Protein AF-A0A656Y2D6-F1 (afdb_monomer)

Solvent-accessible surface area (backbone atoms only — not comparable to full-atom values): 9303 Å² total; per-residue (Å²): 132,81,81,72,60,67,66,57,62,50,62,70,43,44,64,56,56,50,50,53,52,51,52,51,51,50,51,52,50,54,50,52,52,53,52,50,55,52,53,51,52,46,50,55,50,48,54,51,48,53,54,20,49,59,29,42,70,40,90,47,61,69,49,14,19,52,9,27,46,46,44,37,56,49,63,71,33,93,77,46,50,79,70,46,30,57,56,58,31,56,77,23,44,69,56,50,51,58,40,37,77,69,53,45,40,83,64,38,46,82,40,53,68,86,56,81,83,62,81,80,72,95,79,64,102,48,54,76,29,76,37,52,68,35,47,28,24,25,25,38,26,35,47,54,20,24,54,74,68,76,42,88,63,57,68,37,43,58,51,42,37,64,55,75,74,84,80,128

Foldseek 3Di:
DDPDPVVVVVVVCVVVVVVVVVVVVVVVVVVVVVVVVLVVVLVVLVVQLVCLLVQLPDPDLVSVLSSLLSLLVSLLDPSQDLVNLVVLLVSLVVLQVVQVVQPQDPQEDEDEPPCPPDPPDPPDPGHYGHDYSNNLSSLSSNVSSCVSNVHDDHPSSVVSVVPDDPDD

Structure (mmCIF, N/CA/C/O backbone):
data_AF-A0A656Y2D6-F1
#
_entry.id   AF-A0A656Y2D6-F1
#
loop_
_atom_site.group_PDB
_atom_site.id
_atom_site.type_symbol
_atom_site.label_atom_id
_atom_site.label_alt_id
_atom_site.label_comp_id
_atom_site.label_asym_id
_atom_site.label_entity_id
_atom_site.label_seq_id
_atom_site.pdbx_PDB_ins_code
_atom_site.Cartn_x
_atom_site.Cartn_y
_atom_site.Cartn_z
_atom_site.occupancy
_atom_site.B_iso_or_equiv
_atom_site.auth_seq_id
_atom_site.auth_comp_id
_atom_site.auth_asym_id
_atom_site.auth_atom_id
_atom_site.pdbx_PDB_model_num
ATOM 1 N N . MET A 1 1 ? 41.967 -20.684 -62.693 1.00 49.59 1 MET A N 1
ATOM 2 C CA . MET A 1 1 ? 41.313 -20.711 -61.373 1.00 49.59 1 MET A CA 1
ATOM 3 C C . MET A 1 1 ? 41.585 -19.341 -60.791 1.00 49.59 1 MET A C 1
ATOM 5 O O . MET A 1 1 ? 42.699 -19.097 -60.363 1.00 49.59 1 MET A O 1
ATOM 9 N N . SER A 1 2 ? 40.693 -18.388 -61.051 1.00 57.94 2 SER A N 1
ATOM 10 C CA . SER A 1 2 ? 40.935 -16.979 -60.740 1.00 57.94 2 SER A CA 1
ATOM 11 C C . SER A 1 2 ? 40.917 -16.810 -59.225 1.00 57.94 2 SER A C 1
ATOM 13 O O . SER A 1 2 ? 39.906 -17.142 -58.611 1.00 57.94 2 SER A O 1
ATOM 15 N N . ASP A 1 3 ? 42.014 -16.328 -58.642 1.00 64.88 3 ASP A N 1
ATOM 16 C CA . ASP A 1 3 ? 42.038 -15.881 -57.251 1.00 64.88 3 ASP A CA 1
ATOM 17 C C . ASP A 1 3 ? 41.106 -14.674 -57.145 1.00 64.88 3 ASP A C 1
ATOM 19 O O . ASP A 1 3 ? 41.437 -13.569 -57.580 1.00 64.88 3 ASP A O 1
ATOM 23 N N . GLU A 1 4 ? 39.889 -14.898 -56.657 1.00 67.88 4 GLU A N 1
ATOM 24 C CA . GLU A 1 4 ? 38.944 -13.816 -56.433 1.00 67.88 4 GLU A CA 1
ATOM 25 C C . GLU A 1 4 ? 39.544 -12.892 -55.358 1.00 67.88 4 GLU A C 1
ATOM 27 O O . GLU A 1 4 ? 39.869 -13.358 -54.260 1.00 67.88 4 GLU A O 1
ATOM 32 N N . PRO A 1 5 ? 39.782 -11.600 -55.656 1.00 79.88 5 PRO A N 1
ATOM 33 C CA . PRO A 1 5 ? 40.461 -10.720 -54.720 1.00 79.88 5 PRO A CA 1
ATOM 34 C C . PRO A 1 5 ? 39.607 -10.607 -53.459 1.00 79.88 5 PRO A C 1
ATOM 36 O O . PRO A 1 5 ? 38.463 -10.164 -53.513 1.00 79.88 5 PRO A O 1
ATOM 39 N N . TRP A 1 6 ? 40.166 -11.005 -52.317 1.00 77.50 6 TRP A N 1
ATOM 40 C CA . TRP A 1 6 ? 39.473 -11.125 -51.027 1.00 77.50 6 TRP A CA 1
ATOM 41 C C . TRP A 1 6 ? 38.665 -9.878 -50.614 1.00 77.50 6 TRP A C 1
ATOM 43 O O . TRP A 1 6 ? 37.666 -9.985 -49.904 1.00 77.50 6 TRP A O 1
ATOM 53 N N . TYR A 1 7 ? 39.047 -8.694 -51.103 1.00 73.25 7 TYR A N 1
ATOM 54 C CA . TYR A 1 7 ? 38.306 -7.444 -50.931 1.00 73.25 7 TYR A CA 1
ATOM 55 C C . TYR A 1 7 ? 36.892 -7.465 -51.542 1.00 73.25 7 TYR A C 1
ATOM 57 O O . TYR A 1 7 ? 36.006 -6.802 -51.011 1.00 73.25 7 TYR A O 1
ATOM 65 N N . VAL A 1 8 ? 36.645 -8.229 -52.612 1.00 71.44 8 VAL A N 1
ATOM 66 C CA . VAL A 1 8 ? 35.317 -8.382 -53.241 1.00 71.44 8 VAL A CA 1
ATOM 67 C C . VAL A 1 8 ? 34.369 -9.154 -52.321 1.00 71.44 8 VAL A C 1
ATOM 69 O O . VAL A 1 8 ? 33.227 -8.739 -52.125 1.00 71.44 8 VAL A O 1
ATOM 72 N N . VAL A 1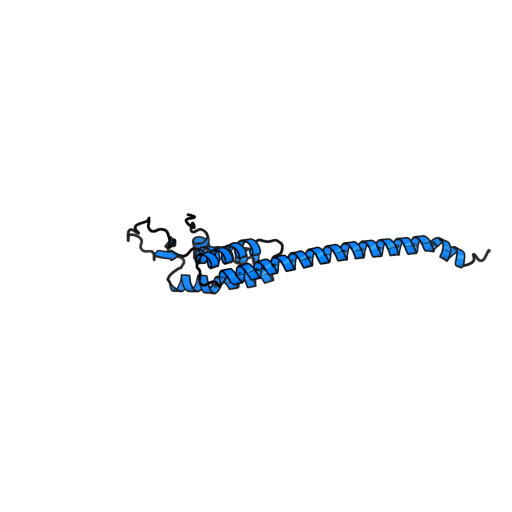 9 ? 34.858 -10.207 -51.659 1.00 66.81 9 VAL A N 1
ATOM 73 C CA . VAL A 1 9 ? 34.091 -10.952 -50.645 1.00 66.81 9 VAL A CA 1
ATOM 74 C C . VAL A 1 9 ? 33.718 -10.037 -49.472 1.00 66.81 9 VAL A C 1
ATOM 76 O O . VAL A 1 9 ? 32.568 -10.015 -49.033 1.00 66.81 9 VAL A O 1
ATOM 79 N N . VAL A 1 10 ? 34.657 -9.204 -49.013 1.00 67.38 10 VAL A N 1
ATOM 80 C CA . VAL A 1 10 ? 34.421 -8.224 -47.939 1.00 67.38 10 VAL A CA 1
ATOM 81 C C . VAL A 1 10 ? 33.432 -7.130 -48.364 1.00 67.38 10 VAL A C 1
ATOM 83 O O . VAL A 1 10 ? 32.532 -6.788 -47.597 1.00 67.38 10 VAL A O 1
ATOM 86 N N . ALA A 1 11 ? 33.546 -6.608 -49.587 1.00 68.62 11 ALA A N 1
ATOM 87 C CA . ALA A 1 11 ? 32.662 -5.563 -50.104 1.00 68.62 11 ALA A CA 1
ATOM 88 C C . ALA A 1 11 ? 31.212 -6.046 -50.268 1.00 68.62 11 ALA A C 1
ATOM 90 O O . ALA A 1 11 ? 30.277 -5.289 -50.012 1.00 68.62 11 ALA A O 1
ATOM 91 N N . THR A 1 12 ? 31.021 -7.316 -50.630 1.00 72.56 12 THR A N 1
ATOM 92 C CA . THR A 1 12 ? 29.685 -7.912 -50.798 1.00 72.56 12 THR A CA 1
ATOM 93 C C . THR A 1 12 ? 29.004 -8.173 -49.449 1.00 72.56 12 THR A C 1
ATOM 95 O O . THR A 1 12 ? 27.788 -8.045 -49.326 1.00 72.56 12 THR A O 1
ATOM 98 N N . LEU A 1 13 ? 29.785 -8.487 -48.409 1.00 73.56 13 LEU A N 1
ATOM 99 C CA . LEU A 1 13 ? 29.276 -8.742 -47.057 1.00 73.56 13 LEU A CA 1
ATOM 100 C C . LEU A 1 13 ? 29.120 -7.471 -46.205 1.00 73.56 13 LEU A C 1
ATOM 102 O O . LEU A 1 13 ? 28.368 -7.487 -45.230 1.00 73.56 13 LEU A O 1
ATOM 106 N N . GLY A 1 14 ? 29.775 -6.364 -46.568 1.00 79.81 14 GLY A N 1
ATOM 107 C CA . GLY A 1 14 ? 29.733 -5.094 -45.832 1.00 79.81 14 GLY A CA 1
ATOM 108 C C . GLY A 1 14 ? 28.317 -4.593 -45.495 1.00 79.81 14 GLY A C 1
ATOM 109 O O . GLY A 1 14 ? 28.038 -4.345 -44.319 1.00 79.81 14 GLY A O 1
ATOM 110 N N . PRO A 1 15 ? 27.386 -4.498 -46.467 1.00 87.38 15 PRO A N 1
ATOM 111 C CA . PRO A 1 15 ? 26.005 -4.085 -46.204 1.00 87.38 15 PRO A CA 1
ATOM 112 C C . PRO A 1 15 ? 25.250 -5.034 -45.266 1.00 87.38 15 PRO A C 1
ATOM 114 O O . PRO A 1 15 ? 24.453 -4.580 -44.448 1.00 87.38 15 PRO A O 1
ATOM 117 N N . LEU A 1 16 ? 25.519 -6.342 -45.344 1.00 80.94 16 LEU A N 1
ATOM 118 C CA . LEU A 1 16 ? 24.889 -7.337 -44.475 1.00 80.94 16 LEU A CA 1
ATOM 119 C C . LEU A 1 16 ? 25.381 -7.199 -43.028 1.00 80.94 16 LEU A C 1
ATOM 121 O O . LEU A 1 16 ? 24.573 -7.204 -42.101 1.00 80.94 16 LEU A O 1
ATOM 125 N N . VAL A 1 17 ? 26.689 -7.009 -42.829 1.00 85.62 17 VAL A N 1
ATOM 126 C CA . VAL A 1 17 ? 27.278 -6.744 -41.505 1.00 85.62 17 VAL A CA 1
ATOM 127 C C . VAL A 1 17 ? 26.712 -5.452 -40.910 1.00 85.62 17 VAL A C 1
ATOM 129 O O . VAL A 1 17 ? 26.317 -5.433 -39.743 1.00 85.62 17 VAL A O 1
ATOM 132 N N . ALA A 1 18 ? 26.600 -4.391 -41.714 1.00 87.75 18 ALA A N 1
ATOM 133 C CA . ALA A 1 18 ? 25.990 -3.134 -41.287 1.00 87.75 18 ALA A CA 1
ATOM 134 C C . ALA A 1 18 ? 24.506 -3.305 -40.915 1.00 87.75 18 ALA A C 1
ATOM 136 O O . ALA A 1 18 ? 24.069 -2.781 -39.890 1.00 87.75 18 ALA A O 1
ATOM 137 N N . ALA A 1 19 ? 23.741 -4.077 -41.694 1.00 87.88 19 ALA A N 1
ATOM 138 C CA . ALA A 1 19 ? 22.336 -4.366 -41.410 1.00 87.88 19 ALA A CA 1
ATOM 139 C C . ALA A 1 19 ? 22.160 -5.138 -40.092 1.00 87.88 19 ALA A C 1
ATOM 141 O O . ALA A 1 19 ? 21.303 -4.783 -39.283 1.00 87.88 19 ALA A O 1
ATOM 142 N N . ILE A 1 20 ? 23.006 -6.140 -39.829 1.00 89.31 20 ILE A N 1
ATOM 143 C CA . ILE A 1 20 ? 23.008 -6.879 -38.556 1.00 89.31 20 ILE A CA 1
ATOM 144 C C . ILE A 1 20 ? 23.334 -5.937 -37.390 1.00 89.31 20 ILE A C 1
ATOM 146 O O . ILE A 1 20 ? 22.639 -5.957 -36.372 1.00 89.31 20 ILE A O 1
ATOM 150 N N . GLY A 1 21 ? 24.336 -5.066 -37.550 1.00 92.44 21 GLY A N 1
ATOM 151 C CA . GLY A 1 21 ? 24.678 -4.049 -36.554 1.00 92.44 21 GLY A CA 1
ATOM 152 C C . GLY A 1 21 ? 23.516 -3.093 -36.258 1.00 92.44 21 GLY A C 1
ATOM 153 O O . GLY A 1 21 ? 23.212 -2.833 -35.094 1.00 92.44 21 GLY A O 1
ATOM 154 N N . ALA A 1 22 ? 22.814 -2.625 -37.293 1.00 90.50 22 ALA A N 1
ATOM 155 C CA . ALA A 1 22 ? 21.660 -1.739 -37.153 1.00 90.50 22 ALA A CA 1
ATOM 156 C C . ALA A 1 22 ? 20.475 -2.419 -36.443 1.00 90.50 22 ALA A C 1
ATOM 158 O O . ALA A 1 22 ? 19.852 -1.811 -35.572 1.00 90.50 22 ALA A O 1
ATOM 159 N N . ILE A 1 23 ? 20.194 -3.689 -36.756 1.00 90.81 23 ILE A N 1
ATOM 160 C CA . ILE A 1 23 ? 19.164 -4.481 -36.065 1.00 90.81 23 ILE A CA 1
ATOM 161 C C . ILE A 1 23 ? 19.535 -4.665 -34.590 1.00 90.81 23 ILE A C 1
ATOM 163 O O . ILE A 1 23 ? 18.692 -4.462 -33.716 1.00 90.81 23 ILE A O 1
ATOM 167 N N . GLY A 1 24 ? 20.798 -4.990 -34.299 1.00 90.50 24 GLY A N 1
ATOM 168 C CA . GLY A 1 24 ? 21.296 -5.101 -32.927 1.00 90.50 24 GLY A CA 1
ATOM 169 C C . GLY A 1 24 ? 21.110 -3.801 -32.140 1.00 90.50 24 GLY A C 1
ATOM 170 O O . GLY A 1 24 ? 20.550 -3.819 -31.043 1.00 90.50 24 GLY A O 1
ATOM 171 N N . ALA A 1 25 ? 21.492 -2.663 -32.724 1.00 91.62 25 ALA A N 1
ATOM 172 C CA . ALA A 1 25 ? 21.302 -1.349 -32.115 1.00 91.62 25 ALA A CA 1
ATOM 173 C C . ALA A 1 25 ? 19.816 -1.019 -31.877 1.00 91.62 25 ALA A C 1
ATOM 175 O O . ALA A 1 25 ? 19.467 -0.513 -30.810 1.00 91.62 25 ALA A O 1
ATOM 176 N N . LEU A 1 26 ? 18.930 -1.352 -32.824 1.00 90.69 26 LEU A N 1
ATOM 177 C CA . LEU A 1 26 ? 17.484 -1.155 -32.683 1.00 90.69 26 LEU A CA 1
ATOM 178 C C . LEU A 1 26 ? 16.902 -1.987 -31.530 1.00 90.69 26 LEU A C 1
ATOM 180 O O . LEU A 1 26 ? 16.145 -1.460 -30.714 1.00 90.69 26 LEU A O 1
ATOM 184 N N . ILE A 1 27 ? 17.278 -3.266 -31.428 1.00 91.50 27 ILE A N 1
ATOM 185 C CA . ILE A 1 27 ? 16.830 -4.157 -30.348 1.00 91.50 27 ILE A CA 1
ATOM 186 C C . ILE A 1 27 ? 17.290 -3.617 -28.992 1.00 91.50 27 ILE A C 1
ATOM 188 O O . ILE A 1 27 ? 16.473 -3.478 -28.080 1.00 91.50 27 ILE A O 1
ATOM 192 N N . VAL A 1 28 ? 18.572 -3.260 -28.861 1.00 92.38 28 VAL A N 1
ATOM 193 C CA . VAL A 1 28 ? 19.121 -2.675 -27.626 1.00 92.38 28 VAL A CA 1
ATOM 194 C C . VAL A 1 28 ? 18.405 -1.370 -27.276 1.00 92.38 28 VAL A C 1
ATOM 196 O O . VAL A 1 28 ? 18.045 -1.171 -26.114 1.00 92.38 28 VAL A O 1
ATOM 199 N N . GLY A 1 29 ? 18.125 -0.513 -28.262 1.00 88.50 29 GLY A N 1
ATOM 200 C CA . GLY A 1 29 ? 17.354 0.716 -28.071 1.00 88.50 29 GLY A CA 1
ATOM 201 C C . GLY A 1 29 ? 15.958 0.450 -27.499 1.00 88.50 29 GLY A C 1
ATOM 202 O O . GLY A 1 29 ? 15.581 1.047 -26.490 1.00 88.50 29 GLY A O 1
ATOM 203 N N . ILE A 1 30 ? 15.213 -0.498 -28.077 1.00 89.44 30 ILE A N 1
ATOM 204 C CA . ILE A 1 30 ? 13.872 -0.881 -27.599 1.00 89.44 30 ILE A CA 1
ATOM 205 C C . ILE A 1 30 ? 13.936 -1.454 -26.178 1.00 89.44 30 ILE A C 1
ATOM 207 O O . ILE A 1 30 ? 13.133 -1.073 -25.324 1.00 89.44 30 ILE A O 1
ATOM 211 N N . LEU A 1 31 ? 14.892 -2.347 -25.901 1.00 90.62 31 LEU A N 1
ATOM 212 C CA . LEU A 1 31 ? 15.077 -2.922 -24.566 1.00 90.62 31 LEU A CA 1
ATOM 213 C C . LEU A 1 31 ? 15.402 -1.839 -23.532 1.00 90.62 31 LEU A C 1
ATOM 215 O O . LEU A 1 31 ? 14.807 -1.837 -22.457 1.00 90.62 31 LEU A O 1
ATOM 219 N N . THR A 1 32 ? 16.264 -0.885 -23.881 1.00 91.12 32 THR A N 1
ATOM 220 C CA . THR A 1 32 ? 16.648 0.236 -23.009 1.00 91.12 32 THR A CA 1
ATOM 221 C C . THR A 1 32 ? 15.445 1.105 -22.654 1.00 91.12 32 THR A C 1
ATOM 223 O O . THR A 1 32 ? 15.232 1.424 -21.484 1.00 91.12 32 THR A O 1
ATOM 226 N N . VAL A 1 33 ? 14.616 1.460 -23.641 1.00 89.69 33 VAL A N 1
ATOM 227 C CA . VAL A 1 33 ? 13.400 2.252 -23.397 1.00 89.69 33 VAL A CA 1
ATOM 228 C C . VAL A 1 33 ? 12.433 1.488 -22.493 1.00 89.69 33 VAL A C 1
ATOM 230 O O . VAL A 1 33 ? 11.947 2.052 -21.517 1.00 89.69 33 VAL A O 1
ATOM 233 N N . ARG A 1 34 ? 12.205 0.193 -22.750 1.00 89.00 34 ARG A N 1
ATOM 234 C CA . ARG A 1 34 ? 11.322 -0.637 -21.911 1.00 89.00 34 ARG A CA 1
ATOM 235 C C . ARG A 1 34 ? 11.828 -0.754 -20.474 1.00 89.00 34 ARG A C 1
ATOM 237 O O . ARG A 1 34 ? 11.028 -0.650 -19.547 1.00 89.00 34 ARG A O 1
ATOM 244 N N . GLN A 1 35 ? 13.135 -0.944 -20.290 1.00 87.50 35 GLN A N 1
ATOM 245 C CA . GLN A 1 35 ? 13.764 -0.978 -18.969 1.00 87.50 35 GLN A CA 1
ATOM 246 C C . GLN A 1 35 ? 13.576 0.349 -18.231 1.00 87.50 35 GLN A C 1
ATOM 248 O O . GLN A 1 35 ? 13.154 0.342 -17.076 1.00 87.50 35 GLN A O 1
ATOM 253 N N . ARG A 1 36 ? 13.806 1.484 -18.906 1.00 90.62 36 ARG A N 1
ATOM 254 C CA . ARG A 1 36 ? 13.591 2.816 -18.326 1.00 90.62 36 ARG A CA 1
ATOM 255 C C . ARG A 1 36 ? 12.131 3.026 -17.923 1.00 90.62 36 ARG A C 1
ATOM 257 O O . ARG A 1 36 ? 11.881 3.399 -16.786 1.00 90.62 36 ARG A O 1
ATOM 264 N N . THR 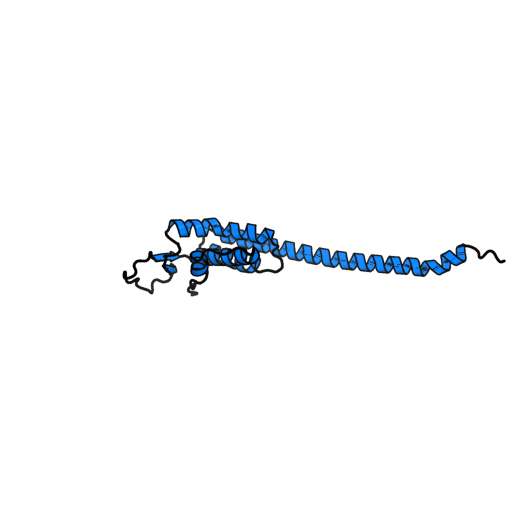A 1 37 ? 11.166 2.720 -18.791 1.00 89.62 37 THR A N 1
ATOM 265 C CA . THR A 1 37 ? 9.737 2.881 -18.466 1.00 89.62 37 THR A CA 1
ATOM 266 C C . THR A 1 37 ? 9.313 2.032 -17.265 1.00 89.62 37 THR A C 1
ATOM 268 O O . THR A 1 37 ? 8.536 2.493 -16.425 1.00 89.62 37 THR A O 1
ATOM 271 N N . ALA A 1 38 ? 9.830 0.804 -17.152 1.00 88.56 38 ALA A N 1
ATOM 272 C CA . ALA A 1 38 ? 9.575 -0.053 -15.997 1.00 88.56 38 ALA A CA 1
ATOM 273 C C . ALA A 1 38 ? 10.190 0.525 -14.709 1.00 88.56 38 ALA A C 1
ATOM 275 O O . ALA A 1 38 ? 9.508 0.603 -13.686 1.00 88.56 38 ALA A O 1
ATOM 276 N N . ALA A 1 39 ? 11.443 0.988 -14.770 1.00 89.62 39 ALA A N 1
ATOM 277 C CA . ALA A 1 39 ? 12.134 1.612 -13.642 1.00 89.62 39 ALA A CA 1
ATOM 278 C C . ALA A 1 39 ? 11.446 2.909 -13.178 1.00 89.62 39 ALA A C 1
ATOM 280 O O . ALA A 1 39 ? 11.249 3.115 -11.977 1.00 89.62 39 ALA A O 1
ATOM 281 N N . ASP A 1 40 ? 11.009 3.747 -14.117 1.00 93.19 40 ASP A N 1
ATOM 282 C CA . ASP A 1 40 ? 10.297 4.993 -13.829 1.00 93.19 40 ASP A CA 1
ATOM 283 C C . ASP A 1 40 ? 8.941 4.704 -13.170 1.00 93.19 40 ASP A C 1
ATOM 285 O O . ASP A 1 40 ? 8.609 5.292 -12.140 1.00 93.19 40 ASP A O 1
ATOM 289 N N . SER A 1 41 ? 8.185 3.733 -13.697 1.00 93.00 41 SER A N 1
ATOM 290 C CA . SER A 1 41 ? 6.904 3.309 -13.110 1.00 93.00 41 SER A CA 1
ATOM 291 C C . SER A 1 41 ? 7.081 2.799 -11.678 1.00 93.00 41 SER A C 1
ATOM 293 O O . SER A 1 41 ? 6.295 3.147 -10.793 1.00 93.00 41 SER A O 1
ATOM 295 N N . ARG A 1 42 ? 8.143 2.021 -11.424 1.00 94.44 42 ARG A N 1
ATOM 296 C CA . ARG A 1 42 ? 8.470 1.508 -10.086 1.00 94.44 42 ARG A CA 1
ATOM 297 C C . ARG A 1 42 ? 8.881 2.622 -9.122 1.00 94.44 42 ARG A C 1
ATOM 299 O O . ARG A 1 42 ? 8.483 2.585 -7.958 1.00 94.44 42 ARG A O 1
ATOM 306 N N . SER A 1 43 ? 9.609 3.625 -9.609 1.00 95.44 43 SER A N 1
ATOM 307 C CA . SER A 1 43 ? 10.006 4.806 -8.829 1.00 95.44 43 SER A CA 1
ATOM 308 C C . SER A 1 43 ? 8.793 5.657 -8.441 1.00 95.44 43 SER A C 1
ATOM 310 O O . SER A 1 43 ? 8.640 6.029 -7.280 1.00 95.44 43 SER A O 1
ATOM 312 N N . GLN A 1 44 ? 7.871 5.892 -9.380 1.00 97.00 44 GLN A N 1
ATOM 313 C CA . GLN A 1 44 ? 6.619 6.615 -9.125 1.00 97.00 44 GLN A CA 1
ATOM 314 C C . GLN A 1 44 ? 5.680 5.854 -8.184 1.00 97.00 44 GLN A C 1
ATOM 316 O O . GLN A 1 44 ? 4.978 6.451 -7.368 1.00 97.00 44 GLN A O 1
ATOM 321 N N . TRP A 1 45 ? 5.641 4.524 -8.281 1.00 97.75 45 TRP A N 1
ATOM 322 C CA . TRP A 1 45 ? 4.921 3.704 -7.310 1.00 97.75 45 TRP A CA 1
ATOM 323 C C . TRP A 1 45 ? 5.517 3.858 -5.906 1.00 97.75 45 TRP A C 1
ATOM 325 O O . TRP A 1 45 ? 4.763 4.103 -4.969 1.00 97.75 45 TRP A O 1
ATOM 335 N N . TRP A 1 46 ? 6.846 3.831 -5.762 1.00 97.44 46 TRP A N 1
ATOM 336 C CA . TRP A 1 46 ? 7.486 3.993 -4.454 1.00 97.44 46 TRP A CA 1
ATOM 337 C C . TRP A 1 46 ? 7.274 5.383 -3.849 1.00 97.44 46 TRP A C 1
ATOM 339 O O . TRP A 1 46 ? 6.978 5.490 -2.664 1.00 97.44 46 TRP A O 1
ATOM 349 N N . ALA A 1 47 ? 7.313 6.440 -4.664 1.00 98.06 47 ALA A N 1
ATOM 350 C CA . ALA A 1 47 ? 6.980 7.789 -4.207 1.00 98.06 47 ALA A CA 1
ATOM 351 C C . ALA A 1 47 ? 5.548 7.868 -3.636 1.00 98.06 47 ALA A C 1
ATOM 353 O O . ALA A 1 47 ? 5.320 8.496 -2.602 1.00 98.06 47 ALA A O 1
ATOM 354 N N . ARG A 1 48 ? 4.583 7.177 -4.265 1.00 98.19 48 ARG A N 1
ATOM 355 C CA . ARG A 1 48 ? 3.206 7.077 -3.750 1.00 98.19 48 ARG A CA 1
ATOM 356 C C . ARG A 1 48 ? 3.119 6.262 -2.459 1.00 98.19 48 ARG A C 1
ATOM 358 O O . ARG A 1 48 ? 2.352 6.641 -1.580 1.00 98.19 48 ARG A O 1
ATOM 365 N N . VAL A 1 49 ? 3.908 5.192 -2.328 1.00 98.44 49 VAL A N 1
ATOM 366 C CA . VAL A 1 49 ? 4.009 4.421 -1.076 1.00 98.44 49 VAL A CA 1
ATOM 367 C C . VAL A 1 49 ? 4.548 5.296 0.048 1.00 98.44 49 VAL A C 1
ATOM 369 O O . VAL A 1 49 ? 3.933 5.344 1.102 1.00 98.44 49 VAL A O 1
ATOM 372 N N . GLN A 1 50 ? 5.633 6.038 -0.175 1.00 98.25 50 GLN A N 1
ATOM 373 C CA . GLN A 1 50 ? 6.211 6.922 0.843 1.00 98.25 50 GLN A CA 1
ATOM 374 C C . GLN A 1 50 ? 5.223 7.995 1.313 1.00 98.25 50 GLN A C 1
ATOM 376 O O . GLN A 1 50 ? 5.083 8.205 2.514 1.00 98.25 50 GLN A O 1
ATOM 381 N N . TRP A 1 51 ? 4.499 8.627 0.384 1.00 98.31 51 TRP A N 1
ATOM 382 C CA . TRP A 1 51 ? 3.436 9.576 0.729 1.00 98.31 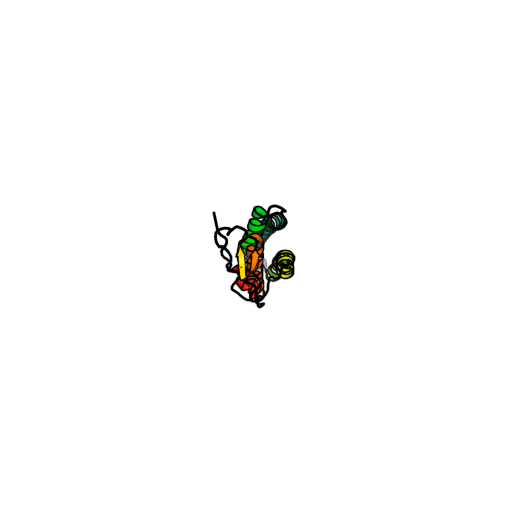51 TRP A CA 1
ATOM 383 C C . TRP A 1 51 ? 2.320 8.925 1.559 1.00 98.31 51 TRP A C 1
ATOM 385 O O . TRP A 1 51 ? 1.884 9.483 2.563 1.00 98.31 51 TRP A O 1
ATOM 395 N N . ALA A 1 52 ? 1.870 7.732 1.165 1.00 98.56 52 ALA A N 1
ATOM 396 C CA . ALA A 1 52 ? 0.812 7.021 1.873 1.00 98.56 52 ALA A CA 1
ATOM 397 C C . ALA A 1 52 ? 1.263 6.541 3.265 1.00 98.56 52 ALA A C 1
ATOM 399 O O . ALA A 1 52 ? 0.477 6.591 4.206 1.00 98.56 52 ALA A O 1
ATOM 400 N N . VAL A 1 53 ? 2.530 6.135 3.405 1.00 98.50 53 VAL A N 1
ATOM 401 C CA . VAL A 1 53 ? 3.175 5.778 4.678 1.00 98.50 53 VAL A CA 1
ATOM 402 C C . VAL A 1 53 ? 3.232 6.980 5.618 1.00 98.50 53 VAL A C 1
ATOM 404 O O . VAL A 1 53 ? 2.787 6.864 6.754 1.00 98.50 53 VAL A O 1
ATOM 407 N N . ASP A 1 54 ? 3.725 8.133 5.154 1.00 98.31 54 ASP A N 1
ATOM 408 C CA . ASP A 1 54 ? 3.768 9.365 5.959 1.00 98.31 54 ASP A CA 1
ATOM 409 C C . ASP A 1 54 ? 2.379 9.711 6.511 1.00 98.31 54 ASP A C 1
ATOM 411 O O . ASP A 1 54 ? 2.198 9.978 7.700 1.00 98.31 54 ASP A O 1
ATOM 415 N N . LEU A 1 55 ? 1.365 9.586 5.654 1.00 97.75 55 LEU A N 1
ATOM 416 C CA . LEU A 1 55 ? -0.010 9.839 6.035 1.00 97.75 55 LEU A CA 1
ATOM 417 C C . LEU A 1 55 ? -0.554 8.782 7.013 1.00 97.75 55 LEU A C 1
ATOM 419 O O . LEU A 1 55 ? -1.226 9.151 7.973 1.00 97.75 55 LEU A O 1
ATOM 423 N N . ALA A 1 56 ? -0.231 7.49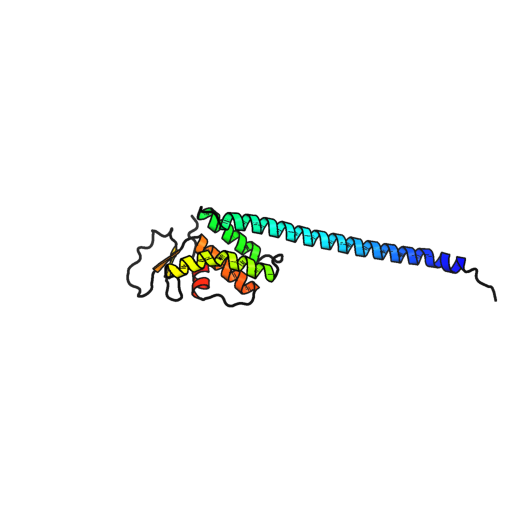8 6.818 1.00 97.31 56 ALA A N 1
ATOM 424 C CA . ALA A 1 56 ? -0.631 6.379 7.679 1.00 97.31 56 ALA A CA 1
ATOM 425 C C . ALA A 1 56 ? -0.025 6.438 9.096 1.00 97.31 56 ALA A C 1
ATOM 427 O O . ALA A 1 56 ? -0.578 5.850 10.021 1.00 97.31 56 ALA A O 1
ATOM 428 N N . PHE A 1 57 ? 1.067 7.176 9.294 1.00 96.75 57 PHE A N 1
ATOM 429 C CA . PHE A 1 57 ? 1.647 7.428 10.619 1.00 96.75 57 PHE A CA 1
ATOM 430 C C . PHE A 1 57 ? 1.254 8.791 11.207 1.00 96.75 57 PHE A C 1
ATOM 432 O O . PHE A 1 57 ? 1.769 9.199 12.249 1.00 96.75 57 PHE A O 1
ATOM 439 N N . SER A 1 58 ? 0.319 9.504 10.575 1.00 96.56 58 SER A N 1
ATOM 440 C CA . SER A 1 58 ? -0.196 10.760 11.109 1.00 96.56 58 SER A CA 1
ATOM 441 C C . SER A 1 58 ? -0.982 10.544 12.407 1.00 96.56 58 SER A C 1
ATOM 443 O O . SER A 1 58 ? -1.733 9.581 12.546 1.00 96.56 58 SER A O 1
ATOM 445 N N . ALA A 1 59 ? -0.862 11.488 13.344 1.00 94.50 59 ALA A N 1
ATOM 446 C CA . ALA A 1 59 ? -1.698 11.530 14.547 1.00 94.50 59 ALA A CA 1
ATOM 447 C C . ALA A 1 59 ? -3.162 11.918 14.249 1.00 94.50 59 ALA A C 1
ATOM 449 O O . ALA A 1 59 ? -4.042 11.701 15.078 1.00 94.50 59 ALA A O 1
ATOM 450 N N . ASP A 1 60 ? -3.425 12.507 13.078 1.00 95.44 60 ASP A N 1
ATOM 451 C CA . ASP A 1 60 ? -4.773 12.816 12.606 1.00 95.44 60 ASP A CA 1
ATOM 452 C C . ASP A 1 60 ? -5.434 11.543 12.054 1.00 95.44 60 ASP A C 1
ATOM 454 O O . ASP A 1 60 ? -4.963 10.960 11.076 1.00 95.44 60 ASP A O 1
ATOM 458 N N . GLU A 1 61 ? -6.536 11.121 12.679 1.00 93.62 61 GLU A N 1
ATOM 459 C CA . GLU A 1 61 ? -7.243 9.882 12.334 1.00 93.62 61 GLU A CA 1
ATOM 460 C C . GLU A 1 61 ? -7.733 9.853 10.880 1.00 93.62 61 GLU A C 1
ATOM 462 O O . GLU A 1 61 ? -7.653 8.818 10.213 1.00 93.62 61 GLU A O 1
ATOM 467 N N . SER A 1 62 ? -8.202 10.989 10.360 1.00 93.19 62 SER A N 1
ATOM 468 C CA . SER A 1 62 ? -8.707 11.074 8.987 1.00 93.19 62 SER A CA 1
ATOM 469 C C . SER A 1 62 ? -7.572 10.912 7.985 1.00 93.19 62 SER A C 1
ATOM 471 O O . SER A 1 62 ? -7.691 10.148 7.025 1.00 93.19 62 SER A O 1
ATOM 473 N N . ARG A 1 63 ? -6.444 11.589 8.228 1.00 96.81 63 ARG A N 1
ATOM 474 C CA . ARG A 1 63 ? -5.223 11.432 7.430 1.00 96.81 63 ARG A CA 1
ATOM 475 C C . ARG A 1 63 ? -4.734 9.993 7.483 1.00 96.81 63 ARG A C 1
ATOM 477 O O . ARG A 1 63 ? -4.615 9.363 6.435 1.00 96.81 63 ARG A O 1
ATOM 484 N N . ARG A 1 64 ? -4.555 9.443 8.681 1.00 97.31 64 ARG A N 1
ATOM 485 C CA . ARG A 1 64 ? -4.116 8.061 8.887 1.00 97.31 64 ARG A CA 1
ATOM 486 C C . ARG A 1 64 ? -4.940 7.057 8.089 1.00 97.31 64 ARG A C 1
ATOM 488 O O . ARG A 1 64 ? -4.379 6.231 7.368 1.00 97.31 64 ARG A O 1
ATOM 495 N N . ALA A 1 65 ? -6.263 7.176 8.145 1.00 95.56 65 ALA A N 1
ATOM 496 C CA . ALA A 1 65 ? -7.161 6.341 7.361 1.00 95.56 65 ALA A CA 1
ATOM 497 C C . ALA A 1 65 ? -6.965 6.495 5.841 1.00 95.56 65 ALA A C 1
ATOM 499 O O . ALA A 1 65 ? -6.922 5.494 5.131 1.00 95.56 65 ALA A O 1
ATOM 500 N N . ILE A 1 66 ? -6.806 7.724 5.332 1.00 97.06 66 ILE A N 1
ATOM 501 C CA . ILE A 1 66 ? -6.516 7.971 3.906 1.00 97.06 66 ILE A CA 1
ATOM 502 C C . ILE A 1 66 ? -5.183 7.325 3.500 1.00 97.06 66 ILE A C 1
ATOM 504 O O . ILE A 1 66 ? -5.092 6.753 2.415 1.00 97.06 66 ILE A O 1
ATOM 508 N N . GLY A 1 67 ? -4.164 7.388 4.362 1.00 97.88 67 GLY A N 1
ATOM 509 C CA . GLY A 1 67 ? -2.862 6.767 4.113 1.00 97.88 67 GLY A CA 1
ATOM 510 C C . GLY A 1 67 ? -2.982 5.254 3.963 1.00 97.88 67 GLY A C 1
ATOM 511 O O . GLY A 1 67 ? -2.533 4.687 2.969 1.00 97.88 67 GLY A O 1
ATOM 512 N N . LEU A 1 68 ? -3.679 4.606 4.896 1.00 98.31 68 LEU A N 1
ATOM 513 C CA . LEU A 1 68 ? -3.924 3.163 4.855 1.00 98.31 68 LEU A CA 1
ATOM 514 C C . LEU A 1 68 ? -4.785 2.748 3.652 1.00 98.31 68 LEU A C 1
ATOM 516 O O . LEU A 1 68 ? -4.441 1.783 2.971 1.00 98.31 68 LEU A O 1
ATOM 520 N N . ASP A 1 69 ? -5.836 3.499 3.313 1.00 97.94 69 ASP A N 1
ATOM 521 C CA . ASP A 1 69 ? -6.635 3.256 2.101 1.00 97.94 69 ASP A CA 1
ATOM 522 C C . ASP A 1 69 ? -5.788 3.393 0.820 1.00 97.94 69 ASP A C 1
ATOM 524 O O . ASP A 1 69 ? -5.913 2.598 -0.116 1.00 97.94 69 ASP A O 1
ATOM 528 N N . ALA A 1 70 ? -4.883 4.373 0.764 1.00 98.31 70 ALA A N 1
ATOM 529 C CA . ALA A 1 70 ? -3.956 4.510 -0.355 1.00 98.31 70 ALA A CA 1
ATOM 530 C C . ALA A 1 70 ? -2.984 3.321 -0.436 1.00 98.31 70 ALA A C 1
ATOM 532 O O . ALA A 1 70 ? -2.721 2.824 -1.534 1.00 98.31 70 ALA A O 1
ATOM 533 N N . LEU A 1 71 ? -2.502 2.813 0.703 1.00 98.50 71 LEU A N 1
ATOM 534 C CA . LEU A 1 71 ? -1.671 1.607 0.754 1.00 98.50 71 LEU A CA 1
ATOM 535 C C . LEU A 1 71 ? -2.431 0.364 0.269 1.00 98.50 71 LEU A C 1
ATOM 537 O O . LEU A 1 71 ? -1.845 -0.448 -0.442 1.00 98.50 71 LEU A O 1
ATOM 541 N N . VAL A 1 72 ? -3.733 0.237 0.553 1.00 98.19 72 VAL A N 1
ATOM 542 C CA . VAL A 1 72 ? -4.587 -0.844 0.012 1.00 98.19 72 VAL A CA 1
ATOM 543 C C . VAL A 1 72 ? -4.593 -0.828 -1.521 1.00 98.19 72 VAL A C 1
ATOM 545 O O . VAL A 1 72 ? -4.429 -1.870 -2.168 1.00 98.19 72 VAL A O 1
ATOM 548 N N . LEU A 1 73 ? -4.752 0.358 -2.117 1.00 97.69 73 LEU A N 1
ATOM 549 C CA . LEU A 1 73 ? -4.718 0.531 -3.572 1.00 97.69 73 LEU A CA 1
ATOM 550 C C . LEU A 1 73 ? -3.328 0.225 -4.147 1.00 97.69 73 LEU A C 1
ATOM 552 O O . LEU A 1 73 ? -3.220 -0.402 -5.201 1.00 97.69 73 LEU A O 1
ATOM 556 N N . LEU A 1 74 ? -2.265 0.645 -3.458 1.00 98.00 74 LEU A N 1
ATOM 557 C CA . LEU A 1 74 ? -0.884 0.433 -3.891 1.00 98.00 74 LEU A CA 1
ATOM 558 C C . LEU A 1 74 ? -0.445 -1.030 -3.786 1.00 98.00 74 LEU A C 1
ATOM 560 O O . LEU A 1 74 ? 0.265 -1.479 -4.682 1.00 98.00 74 LEU A O 1
ATOM 564 N N . ALA A 1 75 ? -0.899 -1.764 -2.768 1.00 97.00 75 ALA A N 1
ATOM 565 C CA . ALA A 1 75 ? -0.675 -3.204 -2.618 1.00 97.00 75 ALA A CA 1
ATOM 566 C C . ALA A 1 75 ? -1.386 -4.019 -3.713 1.00 97.00 75 ALA A C 1
ATOM 568 O O . ALA A 1 75 ? -0.908 -5.059 -4.139 1.00 97.00 75 ALA A O 1
ATOM 569 N N . SER A 1 76 ? -2.514 -3.522 -4.229 1.00 95.44 76 SER A N 1
ATOM 570 C CA . SER A 1 76 ? -3.245 -4.172 -5.331 1.00 95.44 76 SER A CA 1
ATOM 571 C C . SER A 1 76 ? -2.671 -3.850 -6.723 1.00 95.44 76 SER A C 1
ATOM 573 O O . SER A 1 76 ? -3.186 -4.323 -7.736 1.00 95.44 76 SER A O 1
ATOM 575 N N . SER A 1 77 ? -1.646 -2.996 -6.799 1.00 95.69 77 SER A N 1
ATOM 576 C CA . SER A 1 77 ? -1.040 -2.547 -8.055 1.00 95.69 77 SER A CA 1
ATOM 577 C C . SER A 1 77 ? -0.165 -3.643 -8.676 1.00 95.69 77 SER A C 1
ATOM 579 O O . SER A 1 77 ? 0.622 -4.251 -7.958 1.00 95.69 77 SER A O 1
ATOM 581 N N . PRO A 1 78 ? -0.140 -3.808 -10.014 1.00 91.88 78 PRO A N 1
ATOM 582 C CA . PRO A 1 78 ? 0.790 -4.729 -10.684 1.00 91.88 78 PRO A CA 1
ATOM 583 C C . PRO A 1 78 ? 2.272 -4.334 -10.535 1.00 91.88 78 PRO A C 1
ATOM 585 O O . PRO A 1 78 ? 3.155 -5.068 -10.966 1.00 91.88 78 PRO A O 1
ATOM 588 N N . LEU A 1 79 ? 2.547 -3.147 -9.981 1.00 92.56 79 LEU A N 1
ATOM 589 C CA . LEU A 1 79 ? 3.896 -2.664 -9.673 1.00 92.56 79 LEU A CA 1
ATOM 590 C C . LEU A 1 79 ? 4.389 -3.093 -8.282 1.00 92.56 79 LEU A C 1
ATOM 592 O O . LEU A 1 79 ? 5.573 -2.903 -8.002 1.00 92.56 79 LEU A O 1
ATOM 596 N N . ALA A 1 80 ? 3.506 -3.628 -7.432 1.00 91.56 80 ALA A N 1
ATOM 597 C CA . ALA A 1 80 ? 3.890 -4.237 -6.167 1.00 91.56 80 ALA A CA 1
ATOM 598 C C . ALA A 1 80 ? 4.510 -5.612 -6.452 1.00 91.56 80 ALA A C 1
ATOM 600 O O . ALA A 1 80 ? 3.904 -6.464 -7.104 1.00 91.56 80 ALA A O 1
ATOM 601 N N . GLY A 1 81 ? 5.754 -5.798 -6.024 1.00 86.25 81 GLY A N 1
ATOM 602 C CA . GLY A 1 81 ? 6.431 -7.084 -6.058 1.00 86.25 81 GLY A CA 1
ATOM 603 C C . GLY A 1 81 ? 6.083 -7.945 -4.836 1.00 86.25 81 GLY A C 1
ATOM 604 O O . GLY A 1 81 ? 5.566 -7.435 -3.844 1.00 86.25 81 GLY A O 1
ATOM 605 N N . PRO A 1 82 ? 6.431 -9.242 -4.852 1.00 80.81 82 PRO A N 1
ATOM 606 C CA . PRO A 1 82 ? 6.142 -10.150 -3.738 1.00 80.81 82 PRO A CA 1
ATOM 607 C C . PRO A 1 82 ? 6.740 -9.705 -2.393 1.00 80.81 82 PRO A C 1
ATOM 609 O O . PRO A 1 82 ? 6.113 -9.866 -1.347 1.00 80.81 82 PRO A O 1
ATOM 612 N N . ASP A 1 83 ? 7.940 -9.115 -2.415 1.00 89.31 83 ASP A N 1
ATOM 613 C CA . ASP A 1 83 ? 8.602 -8.602 -1.209 1.00 89.31 83 ASP A CA 1
ATOM 614 C C . ASP A 1 83 ? 7.924 -7.329 -0.674 1.00 89.31 83 ASP A C 1
ATOM 616 O O . ASP A 1 83 ? 7.922 -7.078 0.535 1.00 89.31 83 ASP A O 1
ATOM 620 N N . ASP A 1 84 ? 7.290 -6.548 -1.557 1.00 95.81 84 ASP A N 1
ATOM 621 C CA . ASP A 1 84 ? 6.567 -5.338 -1.170 1.00 95.81 84 ASP A CA 1
ATOM 622 C C . ASP A 1 84 ? 5.334 -5.683 -0.329 1.00 95.81 84 ASP A C 1
ATOM 624 O O . ASP A 1 84 ? 5.058 -4.998 0.652 1.00 95.81 84 ASP A O 1
ATOM 628 N N . ASP A 1 85 ? 4.630 -6.777 -0.633 1.00 94.44 85 ASP A N 1
ATOM 629 C CA . ASP A 1 85 ? 3.459 -7.196 0.146 1.00 94.44 85 ASP A CA 1
ATOM 630 C C . ASP A 1 85 ? 3.808 -7.547 1.595 1.00 94.44 85 ASP A C 1
ATOM 632 O O . ASP A 1 85 ? 2.983 -7.376 2.494 1.00 94.44 85 ASP A O 1
ATOM 636 N N . ALA A 1 86 ? 5.014 -8.061 1.850 1.00 94.62 86 ALA A N 1
ATOM 637 C CA . ALA A 1 86 ? 5.472 -8.337 3.209 1.00 94.62 86 ALA A CA 1
ATOM 638 C C . ALA A 1 86 ? 5.752 -7.036 3.970 1.00 94.62 86 ALA A C 1
ATOM 640 O O . ALA A 1 86 ? 5.312 -6.890 5.112 1.00 94.62 86 ALA A O 1
ATOM 641 N N . PHE A 1 87 ? 6.420 -6.079 3.321 1.00 97.00 87 PHE A N 1
ATOM 642 C CA . PHE A 1 87 ? 6.654 -4.747 3.875 1.00 97.00 87 PHE A CA 1
ATOM 643 C C . PHE A 1 87 ? 5.335 -4.016 4.168 1.00 97.00 87 PHE A C 1
ATOM 645 O O . PHE A 1 87 ? 5.109 -3.573 5.293 1.00 97.00 87 PHE A O 1
ATOM 652 N N . LEU A 1 88 ? 4.429 -3.956 3.188 1.00 97.69 88 LEU A N 1
ATOM 653 C CA . LEU A 1 88 ? 3.136 -3.282 3.311 1.00 97.69 88 LEU A CA 1
ATOM 654 C C . LEU A 1 88 ? 2.242 -3.933 4.371 1.00 97.69 88 LEU A C 1
ATOM 656 O O . LEU A 1 88 ? 1.526 -3.233 5.081 1.00 97.69 88 LEU A O 1
ATOM 660 N N . ALA A 1 89 ? 2.310 -5.258 4.531 1.00 96.38 89 ALA A N 1
ATOM 661 C CA . ALA A 1 89 ? 1.606 -5.948 5.607 1.00 96.38 89 ALA A CA 1
ATOM 662 C C . ALA A 1 89 ? 2.085 -5.505 6.994 1.00 96.38 89 ALA A C 1
ATOM 664 O O . ALA A 1 89 ? 1.269 -5.391 7.910 1.00 96.38 89 ALA A O 1
ATOM 665 N N . GLY A 1 90 ? 3.390 -5.253 7.139 1.00 97.00 90 GLY A N 1
ATOM 666 C CA . GLY A 1 90 ? 4.002 -4.774 8.378 1.00 97.00 90 GLY A CA 1
ATOM 667 C C . GLY A 1 90 ? 3.421 -3.444 8.857 1.00 97.00 90 GLY A C 1
ATOM 668 O O . GLY A 1 90 ? 3.231 -3.258 10.051 1.00 97.00 9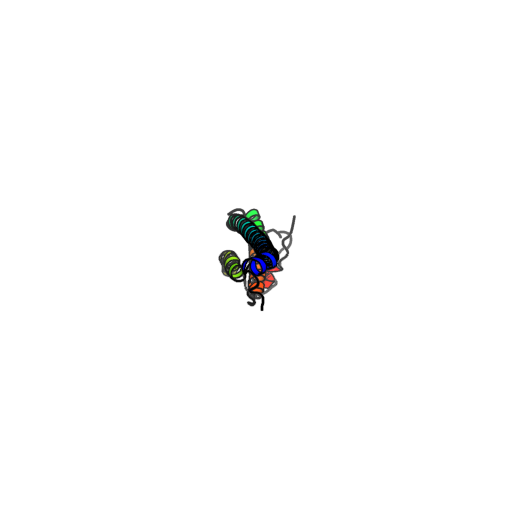0 GLY A O 1
ATOM 669 N N . LEU A 1 91 ? 3.033 -2.566 7.927 1.00 97.56 91 LEU A N 1
ATOM 670 C CA . LEU A 1 91 ? 2.470 -1.242 8.230 1.00 97.56 91 LEU A CA 1
ATOM 671 C C . LEU A 1 91 ? 1.102 -1.289 8.929 1.00 97.56 91 LEU A C 1
ATOM 673 O O . LEU A 1 91 ? 0.660 -0.285 9.475 1.00 97.56 91 LEU A O 1
ATOM 677 N N . SER A 1 92 ? 0.416 -2.434 8.884 1.00 97.38 92 SER A N 1
ATOM 678 C CA . SER A 1 92 ? -0.882 -2.623 9.546 1.00 97.38 92 SER A CA 1
ATOM 679 C C . SER A 1 92 ? -0.783 -3.234 10.943 1.00 97.38 92 SER A C 1
ATOM 681 O O . SER A 1 92 ? -1.783 -3.223 11.654 1.00 97.38 92 SER A O 1
ATOM 683 N N . LEU A 1 93 ? 0.380 -3.778 11.326 1.00 96.06 93 LEU A N 1
ATOM 684 C CA . LEU A 1 93 ? 0.511 -4.624 12.517 1.00 96.06 93 LEU A CA 1
ATOM 685 C C . LEU A 1 93 ? 0.187 -3.858 13.796 1.00 96.06 93 LEU A C 1
ATOM 687 O O . LEU A 1 93 ? -0.783 -4.208 14.450 1.00 96.06 93 LEU A O 1
ATOM 691 N N . ASP A 1 94 ? 0.884 -2.755 14.075 1.00 96.81 94 ASP A N 1
ATOM 692 C CA . ASP A 1 94 ? 0.688 -1.988 15.314 1.00 96.81 94 ASP A CA 1
ATOM 693 C C . ASP A 1 94 ? -0.767 -1.518 15.504 1.00 96.81 94 ASP A C 1
ATOM 695 O O . ASP A 1 94 ? -1.290 -1.494 16.616 1.00 96.81 94 ASP A O 1
ATOM 699 N N . VAL A 1 95 ? -1.447 -1.159 14.407 1.00 96.56 95 VAL A N 1
ATOM 700 C CA . VAL A 1 95 ? -2.856 -0.732 14.430 1.00 96.56 95 VAL A CA 1
ATOM 701 C C . VAL A 1 95 ? -3.781 -1.902 14.775 1.00 96.56 95 VAL A C 1
ATOM 703 O O . VAL A 1 95 ? -4.749 -1.731 15.515 1.00 96.56 95 VAL A O 1
ATOM 706 N N . LEU A 1 96 ? -3.501 -3.089 14.236 1.00 97.75 96 LEU A N 1
ATOM 707 C CA . LEU A 1 96 ? -4.294 -4.293 14.476 1.00 97.75 96 LEU A CA 1
ATOM 708 C C . LEU A 1 96 ? -4.011 -4.898 15.854 1.00 97.75 96 LEU A C 1
ATOM 710 O O . LEU A 1 96 ? -4.960 -5.295 16.524 1.00 97.75 96 LEU A O 1
ATOM 714 N N . ASP A 1 97 ? -2.757 -4.885 16.302 1.00 97.38 97 ASP A N 1
ATOM 715 C CA . ASP A 1 97 ? -2.350 -5.324 17.638 1.00 97.38 97 ASP A CA 1
ATOM 716 C C . ASP A 1 97 ? -3.020 -4.445 18.704 1.00 97.38 97 ASP A C 1
ATOM 718 O O . ASP A 1 97 ? -3.636 -4.953 19.638 1.00 97.38 97 ASP A O 1
ATOM 722 N N . ALA A 1 98 ? -3.038 -3.120 18.511 1.00 95.31 98 ALA A N 1
ATOM 723 C CA . ALA A 1 98 ? -3.755 -2.206 19.402 1.00 95.31 98 ALA A CA 1
ATOM 724 C C . ALA A 1 98 ? -5.278 -2.448 19.418 1.00 95.31 98 ALA A C 1
ATOM 726 O O . ALA A 1 98 ? -5.941 -2.218 20.433 1.00 95.31 98 ALA A O 1
ATOM 727 N N . ALA A 1 99 ? -5.869 -2.893 18.305 1.00 95.25 99 ALA A N 1
ATOM 728 C CA . ALA A 1 99 ? -7.276 -3.283 18.277 1.00 95.25 99 ALA A CA 1
ATOM 729 C C . ALA A 1 99 ? -7.510 -4.596 19.041 1.00 95.25 99 ALA A C 1
ATOM 731 O O . ALA A 1 99 ? -8.476 -4.699 19.803 1.00 95.25 99 ALA A O 1
ATOM 732 N N . GLU A 1 100 ? -6.623 -5.577 18.873 1.00 95.56 100 GLU A N 1
ATOM 733 C CA . GLU A 1 100 ? -6.662 -6.866 19.569 1.00 95.56 100 GLU A CA 1
ATOM 734 C C . GLU A 1 100 ? -6.498 -6.702 21.086 1.00 95.56 100 GLU A C 1
ATOM 736 O O . GLU A 1 100 ? -7.296 -7.244 21.850 1.00 95.56 100 GLU A O 1
ATOM 741 N N . GLU A 1 101 ? -5.573 -5.851 21.539 1.00 95.38 101 GLU A N 1
ATOM 742 C CA . GLU A 1 101 ? -5.391 -5.504 22.958 1.00 95.38 101 GLU A CA 1
ATOM 743 C C . GLU A 1 101 ? -6.650 -4.889 23.592 1.00 95.38 101 GLU A C 1
ATOM 745 O O . GLU A 1 101 ? -6.907 -5.063 24.786 1.00 95.38 101 GLU A O 1
ATOM 750 N N . ARG A 1 102 ? -7.485 -4.206 22.797 1.00 93.31 102 ARG A N 1
ATOM 751 C CA . ARG A 1 102 ? -8.792 -3.677 23.233 1.00 93.31 102 ARG A CA 1
ATOM 752 C C . ARG A 1 102 ? -9.911 -4.723 23.213 1.00 93.31 102 ARG A C 1
ATOM 754 O O . ARG A 1 102 ? -11.048 -4.398 23.559 1.00 93.31 102 ARG A O 1
ATOM 761 N N . GLY A 1 103 ? -9.607 -5.958 22.824 1.00 93.69 103 GLY A N 1
ATOM 762 C CA . GLY A 1 103 ? -10.540 -7.078 22.764 1.00 93.69 103 GLY A CA 1
ATOM 763 C C . GLY A 1 103 ? -11.086 -7.374 21.369 1.00 93.69 103 GLY A C 1
ATOM 764 O O . GLY A 1 103 ? -12.062 -8.120 21.268 1.00 93.69 103 GLY A O 1
ATOM 765 N N . ALA A 1 104 ? -10.513 -6.808 20.296 1.00 93.38 104 ALA A N 1
ATOM 766 C CA . ALA A 1 104 ? -10.817 -7.289 18.949 1.00 93.38 104 ALA A CA 1
ATOM 767 C C . ALA A 1 104 ? -10.387 -8.756 18.833 1.00 93.38 104 ALA A C 1
ATOM 769 O O . ALA A 1 104 ? -9.303 -9.136 19.255 1.00 93.38 104 ALA A O 1
ATOM 770 N N . GLY A 1 105 ? -11.250 -9.594 18.273 1.00 93.62 105 GLY A N 1
ATOM 771 C CA . GLY A 1 105 ? -10.985 -11.021 18.177 1.00 93.62 105 GLY A CA 1
ATOM 772 C C . GLY A 1 105 ? -12.129 -11.763 17.513 1.00 93.62 105 GLY A C 1
ATOM 773 O O . GLY A 1 105 ? -13.091 -11.163 17.020 1.00 93.62 105 GLY A O 1
ATOM 774 N N . ASP A 1 106 ? -12.035 -13.089 17.482 1.00 92.31 106 ASP A N 1
ATOM 775 C CA . ASP A 1 106 ? -12.985 -13.913 16.733 1.00 92.31 106 ASP A CA 1
ATOM 776 C C . ASP A 1 106 ? -14.424 -13.852 17.260 1.00 92.31 106 ASP A C 1
ATOM 778 O O . ASP A 1 106 ? -15.350 -14.050 16.473 1.00 92.31 106 ASP A O 1
ATOM 782 N N . ASP A 1 107 ? -14.622 -13.462 18.515 1.00 89.88 107 ASP A N 1
ATOM 783 C CA . ASP A 1 107 ? -15.942 -13.295 19.126 1.00 89.88 107 ASP A CA 1
ATOM 784 C C . ASP A 1 107 ? -16.388 -11.833 19.260 1.00 89.88 107 ASP A C 1
ATOM 786 O O . ASP A 1 107 ? -17.456 -11.581 19.813 1.00 89.88 107 ASP A O 1
ATOM 790 N N . ALA A 1 108 ? -15.604 -10.871 18.762 1.00 90.81 108 ALA A N 1
ATOM 791 C CA . ALA A 1 108 ? -15.926 -9.453 18.880 1.00 90.81 108 ALA A CA 1
ATOM 792 C C . ALA A 1 108 ? -16.921 -8.980 17.811 1.00 90.81 108 ALA A C 1
ATOM 794 O O . ALA A 1 108 ? -16.790 -9.313 16.626 1.00 90.81 108 ALA A O 1
ATOM 795 N N . ASP A 1 109 ? -17.862 -8.135 18.235 1.00 90.50 109 ASP A N 1
ATOM 796 C CA . ASP A 1 109 ? -18.712 -7.347 17.345 1.00 90.50 109 ASP A CA 1
ATOM 797 C C . ASP A 1 109 ? -18.091 -5.950 17.167 1.00 90.50 109 ASP A C 1
ATOM 799 O O . ASP A 1 109 ? -17.832 -5.237 18.141 1.00 90.50 109 ASP A O 1
ATOM 803 N N . PHE A 1 110 ? -17.837 -5.556 15.918 1.00 91.38 110 PHE A N 1
ATOM 804 C CA . PHE A 1 110 ? -17.198 -4.281 15.585 1.00 91.38 110 PHE A CA 1
ATOM 805 C C . PHE A 1 110 ? -18.234 -3.189 15.333 1.00 91.38 110 PHE A C 1
ATOM 807 O O . PHE A 1 110 ? -19.108 -3.345 14.480 1.00 91.38 110 PHE A O 1
ATOM 814 N N . VAL A 1 111 ? -18.100 -2.064 16.035 1.00 88.69 111 VAL A N 1
ATOM 815 C CA . VAL A 1 111 ? -18.974 -0.894 15.871 1.00 88.69 111 VAL A CA 1
ATOM 816 C C . VAL A 1 111 ? -18.121 0.318 15.494 1.00 88.69 111 VAL A C 1
ATOM 818 O O . VAL A 1 111 ? -17.185 0.632 16.229 1.00 88.69 111 VAL A O 1
ATOM 821 N N . PRO A 1 112 ? -18.394 1.008 14.374 1.00 87.81 112 PRO A N 1
ATOM 822 C CA . PRO A 1 112 ? -17.674 2.228 14.019 1.00 87.81 112 PRO A CA 1
ATOM 823 C C . PRO A 1 112 ? -17.767 3.286 15.126 1.00 87.81 112 PRO A C 1
ATOM 825 O O . PRO A 1 112 ? -18.835 3.484 15.702 1.00 87.81 112 PRO A O 1
ATOM 828 N N . VAL A 1 113 ? -16.665 3.984 15.413 1.00 83.44 113 VAL A N 1
ATOM 829 C CA . VAL A 1 113 ? -16.636 5.062 16.425 1.00 83.44 113 VAL A CA 1
ATOM 830 C C . VAL A 1 113 ? -17.647 6.177 16.117 1.00 83.44 113 VAL A C 1
ATOM 832 O O . VAL A 1 113 ? -18.226 6.715 17.055 1.00 83.44 113 VAL A O 1
ATOM 835 N N . ASP A 1 114 ? -17.908 6.464 14.838 1.00 70.94 114 ASP A N 1
ATOM 836 C CA . ASP A 1 114 ? -18.819 7.537 14.403 1.00 70.94 114 ASP A CA 1
ATOM 837 C C . ASP A 1 114 ? -20.310 7.131 14.374 1.00 70.94 114 ASP A C 1
ATOM 839 O O . ASP A 1 114 ? -21.177 7.961 14.088 1.00 70.94 114 ASP A O 1
ATOM 843 N N . ASP A 1 115 ? -20.651 5.871 14.682 1.00 60.19 115 ASP A N 1
ATOM 844 C CA . ASP A 1 115 ? -22.048 5.420 14.734 1.00 60.19 115 ASP A CA 1
ATOM 845 C C . ASP A 1 115 ? -22.674 5.625 16.126 1.00 60.19 115 ASP A C 1
ATOM 847 O O . ASP A 1 115 ? -22.937 4.683 16.874 1.00 60.19 115 ASP A O 1
ATOM 851 N N . ASP A 1 116 ? -22.971 6.882 16.468 1.00 55.38 116 ASP A N 1
ATOM 852 C CA . ASP A 1 116 ? -23.761 7.241 17.662 1.00 55.38 116 ASP A CA 1
ATOM 853 C C . ASP A 1 116 ? -25.257 6.871 17.528 1.00 55.38 116 ASP A C 1
ATOM 855 O O . ASP A 1 116 ? -26.048 7.072 18.455 1.00 55.38 116 ASP A O 1
ATOM 859 N N . ARG A 1 117 ? -25.694 6.348 16.371 1.00 53.25 117 ARG A N 1
ATOM 860 C CA . ARG A 1 117 ? -27.119 6.119 16.064 1.00 53.25 117 ARG A CA 1
ATOM 861 C C . ARG A 1 117 ? -27.634 4.759 16.509 1.00 53.25 117 ARG A C 1
ATOM 863 O O . ARG A 1 117 ? -28.851 4.561 16.522 1.00 53.25 117 ARG A O 1
ATOM 870 N N . THR A 1 118 ? -26.753 3.855 16.919 1.00 52.50 118 THR A N 1
ATOM 871 C CA . THR A 1 118 ? -27.153 2.522 17.361 1.00 52.50 118 THR A CA 1
ATOM 872 C C . THR A 1 118 ? -26.983 2.411 18.875 1.00 52.50 118 THR A C 1
ATOM 874 O O . THR A 1 118 ? -25.886 2.111 19.347 1.00 52.50 118 THR A O 1
ATOM 877 N N . PRO A 1 119 ? -28.040 2.632 19.687 1.00 53.50 119 PRO A N 1
ATOM 878 C CA . PRO A 1 119 ? -27.990 2.254 21.090 1.00 53.50 119 PRO A CA 1
ATOM 879 C C . PRO A 1 119 ? -27.702 0.754 21.160 1.00 53.50 119 PRO A C 1
ATOM 881 O O . PRO A 1 119 ? -28.554 -0.072 20.825 1.00 53.50 119 PRO A O 1
ATOM 884 N N . VAL A 1 120 ? -26.480 0.406 21.570 1.00 58.34 120 VAL A N 1
ATOM 885 C CA . VAL A 1 120 ? -26.079 -0.974 21.838 1.00 58.34 120 VAL A CA 1
ATOM 886 C C . VAL A 1 120 ? -27.007 -1.476 22.936 1.00 58.34 120 VAL A C 1
ATOM 888 O O . VAL A 1 120 ? -26.856 -1.115 24.102 1.00 58.34 120 VAL A O 1
ATOM 891 N N . ARG A 1 121 ? -28.017 -2.275 22.575 1.00 55.31 121 ARG A N 1
ATOM 892 C CA . ARG A 1 121 ? -28.768 -3.040 23.570 1.00 55.31 121 ARG A CA 1
ATOM 893 C C . ARG A 1 121 ? -27.799 -4.079 24.130 1.00 55.31 121 ARG A C 1
ATOM 895 O O . ARG A 1 121 ? -27.360 -4.931 23.357 1.00 55.31 121 ARG A O 1
ATOM 902 N N . PRO A 1 122 ? -27.483 -4.059 25.433 1.00 54.19 122 PRO A N 1
ATOM 903 C CA . PRO A 1 122 ? -26.672 -5.097 26.049 1.00 54.19 122 PRO A CA 1
ATOM 904 C C . PRO A 1 122 ? -27.504 -6.384 26.102 1.00 54.19 122 PRO A C 1
ATOM 906 O O . PRO A 1 122 ? -28.215 -6.641 27.067 1.00 54.19 122 PRO A O 1
ATOM 909 N N . SER A 1 123 ? -27.508 -7.156 25.018 1.00 53.50 123 SER A N 1
ATOM 910 C CA . SER A 1 123 ? -28.194 -8.452 24.961 1.00 53.50 123 SER A CA 1
ATOM 911 C C . SER A 1 123 ? -27.388 -9.533 24.239 1.00 53.50 123 SER A C 1
ATOM 913 O O . SER A 1 123 ? -27.909 -10.625 24.020 1.00 53.50 123 SER A O 1
ATOM 915 N N . THR A 1 124 ? -26.129 -9.287 23.886 1.00 55.16 124 THR A N 1
ATOM 916 C CA . THR A 1 124 ? -25.268 -10.289 23.252 1.00 55.16 124 THR A CA 1
ATOM 917 C C . THR A 1 124 ? -24.093 -10.613 24.165 1.00 55.16 124 THR A C 1
ATOM 919 O O . THR A 1 124 ? -23.442 -9.731 24.710 1.00 55.16 124 THR A O 1
ATOM 922 N N . ALA A 1 125 ? -23.821 -11.903 24.352 1.00 65.94 125 ALA A N 1
ATOM 923 C CA . ALA A 1 125 ? -22.719 -12.426 25.163 1.00 65.94 125 ALA A CA 1
ATOM 924 C C . ALA A 1 125 ? -21.316 -12.141 24.574 1.00 65.94 125 ALA A C 1
ATOM 926 O O . ALA A 1 125 ? -20.339 -12.748 25.002 1.00 65.94 125 ALA A O 1
ATOM 927 N N . ARG A 1 126 ? -21.221 -11.263 23.569 1.00 74.75 126 ARG A N 1
ATOM 928 C CA . ARG A 1 126 ? -20.018 -10.985 22.785 1.00 74.75 126 ARG A CA 1
ATOM 929 C C . ARG A 1 126 ? -19.462 -9.597 23.110 1.00 74.75 126 ARG A C 1
ATOM 931 O O . ARG A 1 126 ? -20.250 -8.660 23.247 1.00 74.75 126 ARG A O 1
ATOM 938 N N . PRO A 1 127 ? -18.134 -9.446 23.246 1.00 83.62 127 PRO A N 1
ATOM 939 C CA . PRO A 1 127 ? -17.520 -8.147 23.480 1.00 83.62 127 PRO A CA 1
ATOM 940 C C . PRO A 1 127 ? -17.750 -7.221 22.278 1.00 83.62 127 PRO A C 1
ATOM 942 O O . PRO A 1 127 ? -17.504 -7.594 21.133 1.00 83.62 127 PRO A O 1
ATOM 945 N N . VAL A 1 128 ? -18.224 -6.002 22.544 1.00 87.69 128 VAL A N 1
ATOM 946 C CA . VAL A 1 128 ? -18.397 -4.960 21.523 1.00 87.69 128 VAL A CA 1
ATOM 947 C C . VAL A 1 128 ? -17.159 -4.075 21.515 1.00 87.69 128 VAL A C 1
ATOM 949 O O . VAL A 1 128 ? -16.839 -3.446 22.525 1.00 87.69 128 VAL A O 1
ATOM 952 N N . VAL A 1 129 ? -16.482 -3.998 20.371 1.00 91.38 129 VAL A N 1
ATOM 953 C CA . VAL A 1 129 ? -15.256 -3.215 20.194 1.00 91.38 129 VAL A CA 1
ATOM 954 C C . VAL A 1 129 ? -15.545 -2.054 19.259 1.00 91.38 129 VAL A C 1
ATOM 956 O O . VAL A 1 129 ? -15.922 -2.244 18.100 1.00 91.38 129 VAL A O 1
ATOM 959 N N . ARG A 1 130 ? -15.356 -0.830 19.762 1.00 90.94 130 ARG A N 1
ATOM 960 C CA . ARG A 1 130 ? -15.415 0.359 18.911 1.00 90.94 130 ARG A CA 1
ATOM 961 C C . ARG A 1 130 ? -14.184 0.399 18.017 1.00 90.94 130 ARG A C 1
ATOM 963 O O . ARG A 1 130 ? -13.073 0.241 18.526 1.00 90.94 130 ARG A O 1
ATOM 970 N N . VAL A 1 131 ? -14.384 0.600 16.721 1.00 93.06 131 VAL A N 1
ATOM 971 C CA . VAL A 1 131 ? -13.306 0.602 15.731 1.00 93.06 131 VAL A CA 1
ATOM 972 C C . VAL A 1 131 ? -13.286 1.883 14.924 1.00 93.06 131 VAL A C 1
AT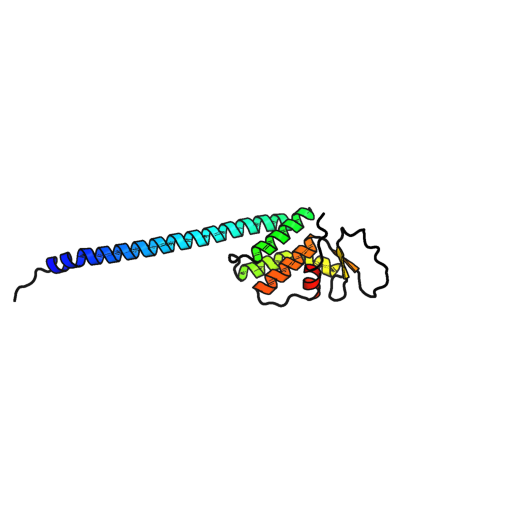OM 974 O O . VAL A 1 131 ? -14.330 2.419 14.546 1.00 93.06 131 VAL A O 1
ATOM 977 N N . SER A 1 132 ? -12.086 2.392 14.692 1.00 94.00 132 SER A N 1
ATOM 978 C CA . SER A 1 132 ? -11.882 3.615 13.931 1.00 94.00 132 SER A CA 1
ATOM 979 C C . SER A 1 132 ? -11.768 3.323 12.429 1.00 94.00 132 SER A C 1
ATOM 981 O O . SER A 1 132 ? -11.603 2.177 11.994 1.00 94.00 132 SER A O 1
ATOM 983 N N . ARG A 1 133 ? -11.831 4.376 11.610 1.00 94.44 133 ARG A N 1
ATOM 984 C CA . ARG A 1 133 ? -11.683 4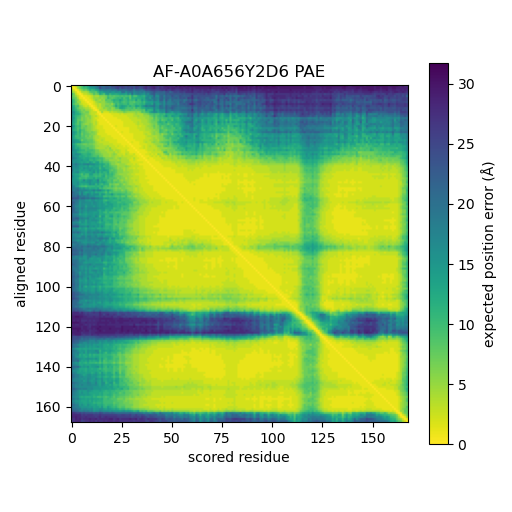.273 10.154 1.00 94.44 133 ARG A CA 1
ATOM 985 C C . ARG A 1 133 ? -10.319 3.708 9.756 1.00 94.44 133 ARG A C 1
ATOM 987 O O . ARG A 1 133 ? -10.228 2.873 8.854 1.00 94.44 133 ARG A O 1
ATOM 994 N N . SER A 1 134 ? -9.259 4.146 10.433 1.00 95.81 134 SER A N 1
ATOM 995 C CA . SER A 1 134 ? -7.901 3.658 10.199 1.00 95.81 134 SER A CA 1
ATOM 996 C C . SER A 1 134 ? -7.738 2.181 10.553 1.00 95.81 134 SER A C 1
ATOM 998 O O . SER A 1 134 ? -7.076 1.467 9.810 1.00 95.81 134 SER A O 1
ATOM 1000 N N . GLU A 1 135 ? -8.401 1.677 11.592 1.00 96.88 135 GLU A N 1
ATOM 1001 C CA . GLU A 1 135 ? -8.352 0.253 11.954 1.00 96.88 135 GLU A CA 1
ATOM 1002 C C . GLU A 1 135 ? -9.022 -0.634 10.898 1.00 96.88 135 GLU A C 1
ATOM 1004 O O . GLU A 1 135 ? -8.482 -1.671 10.506 1.00 96.88 135 GLU A O 1
ATOM 1009 N N . VAL A 1 136 ? -10.158 -0.189 10.352 1.00 96.88 136 VAL A N 1
ATOM 1010 C CA . VAL A 1 136 ? -10.812 -0.858 9.217 1.00 96.88 136 VAL A CA 1
ATOM 1011 C C . VAL A 1 136 ? -9.910 -0.834 7.976 1.00 96.88 136 VAL A C 1
ATOM 1013 O O . VAL A 1 136 ? -9.771 -1.848 7.285 1.00 96.88 136 VAL A O 1
ATOM 1016 N N . ALA A 1 137 ? -9.265 0.300 7.686 1.00 97.19 137 ALA A N 1
ATOM 1017 C CA . ALA A 1 137 ? -8.337 0.428 6.562 1.00 97.19 137 ALA A CA 1
ATOM 1018 C C . ALA A 1 137 ? -7.078 -0.447 6.739 1.00 97.19 137 ALA A C 1
ATOM 1020 O O . ALA A 1 137 ? -6.657 -1.114 5.791 1.00 97.19 137 ALA A O 1
ATOM 1021 N N . ALA A 1 138 ? -6.523 -0.532 7.952 1.00 98.25 138 ALA A N 1
ATOM 1022 C CA . ALA A 1 138 ? -5.417 -1.426 8.295 1.00 98.25 138 ALA A CA 1
ATOM 1023 C C . ALA A 1 138 ? -5.804 -2.898 8.096 1.00 98.25 138 ALA A C 1
ATOM 1025 O O . ALA A 1 138 ? -5.052 -3.661 7.486 1.00 98.25 138 ALA A O 1
ATOM 1026 N N . ALA A 1 139 ? -7.013 -3.291 8.509 1.00 98.38 139 ALA A N 1
ATOM 1027 C CA . ALA A 1 139 ? -7.525 -4.638 8.273 1.00 98.38 139 ALA A CA 1
ATOM 1028 C C . ALA A 1 139 ? -7.652 -4.954 6.773 1.00 98.38 139 ALA A C 1
ATOM 1030 O O . ALA A 1 139 ? -7.276 -6.040 6.326 1.00 98.38 139 ALA A O 1
ATOM 1031 N N . ARG A 1 140 ? -8.115 -3.996 5.958 1.00 98.44 140 ARG A N 1
ATOM 1032 C CA . ARG A 1 140 ? -8.158 -4.145 4.490 1.00 98.44 140 ARG A CA 1
ATOM 1033 C C . ARG A 1 140 ? -6.763 -4.284 3.890 1.00 98.44 140 ARG A C 1
ATOM 1035 O O . ARG A 1 140 ? -6.568 -5.137 3.022 1.00 98.44 140 ARG A O 1
ATOM 1042 N N . LEU A 1 141 ? -5.798 -3.492 4.359 1.00 98.38 141 LEU A N 1
ATOM 1043 C CA . LEU A 1 141 ? -4.404 -3.585 3.922 1.00 98.38 141 LEU A CA 1
ATOM 1044 C C . LEU A 1 141 ? -3.843 -4.972 4.231 1.00 98.38 141 LEU A C 1
ATOM 1046 O O . LEU A 1 141 ? -3.219 -5.605 3.373 1.00 98.38 141 LEU A O 1
ATOM 1050 N N . ARG A 1 142 ? -4.143 -5.494 5.422 1.00 98.12 142 ARG A N 1
ATOM 1051 C CA . ARG A 1 142 ? -3.740 -6.840 5.811 1.00 98.12 142 ARG A CA 1
ATOM 1052 C C . ARG A 1 142 ? -4.358 -7.913 4.917 1.00 98.12 142 ARG A C 1
ATOM 1054 O O . ARG A 1 142 ? -3.628 -8.768 4.428 1.00 98.12 142 ARG A O 1
ATOM 1061 N N . VAL A 1 143 ? -5.659 -7.835 4.632 1.00 98.12 143 VAL A N 1
ATOM 1062 C CA . VAL A 1 143 ? -6.355 -8.771 3.727 1.00 98.12 143 VAL A CA 1
ATOM 1063 C C . VAL A 1 143 ? -5.742 -8.766 2.323 1.00 98.12 143 VAL A C 1
ATOM 1065 O O . VAL A 1 143 ? -5.527 -9.826 1.734 1.00 98.12 143 VAL A O 1
ATOM 1068 N N . VAL A 1 144 ? -5.475 -7.584 1.759 1.00 97.25 144 VAL A N 1
ATOM 1069 C CA . VAL A 1 144 ? -4.906 -7.470 0.406 1.00 97.25 144 VAL A CA 1
ATOM 1070 C C . VAL A 1 144 ? -3.494 -8.044 0.355 1.00 97.25 144 VAL A C 1
ATOM 1072 O O . VAL A 1 144 ? -3.206 -8.854 -0.524 1.00 97.25 144 VAL A O 1
ATOM 1075 N N . THR A 1 145 ? -2.646 -7.689 1.317 1.00 97.19 145 THR A N 1
ATOM 1076 C CA . THR A 1 145 ? -1.256 -8.164 1.352 1.00 97.19 145 THR A CA 1
ATOM 1077 C C . THR A 1 145 ? -1.152 -9.652 1.695 1.00 97.19 145 THR A C 1
ATOM 1079 O O . THR A 1 145 ? -0.299 -10.347 1.151 1.00 97.19 145 THR A O 1
ATOM 1082 N N . ASP A 1 146 ? -2.021 -10.192 2.557 1.00 96.69 146 ASP A N 1
ATOM 1083 C CA . ASP A 1 146 ? -2.088 -11.636 2.820 1.00 96.69 146 ASP A CA 1
ATOM 1084 C C . ASP A 1 146 ? -2.470 -12.404 1.555 1.00 96.69 146 ASP A C 1
ATOM 1086 O O . ASP A 1 146 ? -1.815 -13.396 1.228 1.00 96.69 146 ASP A O 1
ATOM 1090 N N . ARG A 1 147 ? -3.451 -11.902 0.792 1.00 95.62 147 ARG A N 1
ATOM 1091 C CA . ARG A 1 147 ? -3.830 -12.481 -0.502 1.00 95.62 147 ARG A CA 1
ATOM 1092 C C . ARG A 1 147 ? -2.667 -12.464 -1.495 1.00 95.62 147 ARG A C 1
ATOM 1094 O O . ARG A 1 147 ? -2.412 -13.498 -2.107 1.00 95.62 147 ARG A O 1
ATOM 1101 N N . GLY A 1 148 ? -1.968 -11.335 -1.639 1.00 93.69 148 GLY A N 1
ATOM 1102 C CA . GLY A 1 148 ? -0.795 -11.212 -2.519 1.00 93.69 148 GLY A CA 1
ATOM 1103 C C . GLY A 1 148 ? 0.321 -12.200 -2.159 1.00 93.69 148 GLY A C 1
ATOM 1104 O O . GLY A 1 148 ? 0.913 -12.837 -3.028 1.00 93.69 148 GLY A O 1
ATOM 1105 N N . ARG A 1 149 ? 0.496 -12.458 -0.857 1.00 94.44 149 ARG A N 1
ATOM 1106 C CA . ARG A 1 149 ? 1.450 -13.439 -0.311 1.00 94.44 149 ARG A CA 1
ATOM 1107 C C . ARG A 1 149 ? 0.948 -14.887 -0.291 1.00 94.44 149 ARG A C 1
ATOM 1109 O O . ARG A 1 149 ? 1.678 -15.760 0.178 1.00 94.44 149 ARG A O 1
ATOM 1116 N N . GLY A 1 150 ? -0.291 -15.158 -0.709 1.00 95.00 150 GLY A N 1
ATOM 1117 C CA . GLY A 1 150 ? -0.909 -16.485 -0.601 1.00 95.00 150 GLY A CA 1
ATOM 1118 C C . GLY A 1 150 ? -1.066 -16.989 0.841 1.00 95.00 150 GLY A C 1
ATOM 1119 O O . GLY A 1 150 ? -1.067 -18.198 1.072 1.00 95.00 150 GLY A O 1
ATOM 1120 N N . ARG A 1 151 ? -1.160 -16.085 1.825 1.00 94.50 151 ARG A N 1
ATOM 1121 C CA . ARG A 1 151 ? -1.363 -16.418 3.243 1.00 94.50 151 ARG A CA 1
ATOM 1122 C C . ARG A 1 151 ? -2.834 -16.263 3.639 1.00 94.50 151 ARG A C 1
ATOM 1124 O O . ARG A 1 151 ? -3.510 -15.373 3.128 1.00 94.50 151 ARG A O 1
ATOM 1131 N N . PRO A 1 152 ? -3.345 -17.095 4.560 1.00 96.69 152 PRO A N 1
ATOM 1132 C CA . PRO A 1 152 ? -4.669 -16.883 5.125 1.00 96.69 152 PRO A CA 1
ATOM 1133 C C . PRO A 1 152 ? -4.670 -15.652 6.040 1.00 96.69 152 PRO A C 1
ATOM 1135 O O . PRO A 1 152 ? -3.755 -15.472 6.845 1.00 96.69 152 PRO A O 1
ATOM 1138 N N . THR A 1 153 ? -5.717 -14.835 5.944 1.00 97.50 153 THR A N 1
ATOM 1139 C CA . THR A 1 153 ? -5.977 -13.747 6.896 1.00 97.50 153 THR A CA 1
ATOM 1140 C C . THR A 1 153 ? -6.820 -14.268 8.064 1.00 97.50 153 THR A C 1
ATOM 1142 O O . THR A 1 153 ? -7.807 -14.966 7.811 1.00 97.50 153 THR A O 1
ATOM 1145 N N . PRO A 1 154 ? -6.489 -13.926 9.325 1.00 97.25 154 PRO A N 1
ATOM 1146 C CA . PRO A 1 154 ? -7.338 -14.214 10.482 1.00 97.25 154 PRO A CA 1
ATOM 1147 C C . PRO A 1 154 ? -8.792 -13.760 10.287 1.00 97.25 154 PRO A C 1
ATOM 1149 O O . PRO A 1 154 ? -9.056 -12.694 9.721 1.00 97.25 154 PRO A O 1
ATOM 1152 N N . SER A 1 155 ? -9.750 -14.558 10.765 1.00 96.12 155 SER A N 1
ATOM 1153 C CA . SER A 1 155 ? -11.183 -14.325 10.534 1.00 96.12 155 SER A CA 1
ATOM 1154 C C . SER A 1 155 ? -11.672 -13.001 11.101 1.00 96.12 155 SER A C 1
ATOM 1156 O O . SER A 1 155 ? -12.431 -12.299 10.430 1.00 96.12 155 SER A O 1
ATOM 1158 N N . TRP A 1 156 ? -11.228 -12.625 12.300 1.00 96.19 156 TRP A N 1
ATOM 1159 C CA . TRP A 1 156 ? -11.590 -11.343 12.897 1.00 96.19 156 TRP A CA 1
ATOM 1160 C C . TRP A 1 156 ? -11.092 -10.145 12.074 1.00 96.19 156 TRP A C 1
ATOM 1162 O O . TRP A 1 156 ? -11.862 -9.211 11.865 1.00 96.19 156 TRP A O 1
ATOM 1172 N N . ILE A 1 157 ? -9.877 -10.205 11.510 1.00 97.81 157 ILE A N 1
ATOM 1173 C CA . ILE A 1 157 ? -9.331 -9.162 10.619 1.00 97.81 157 ILE A CA 1
ATOM 1174 C C . ILE A 1 157 ? -10.161 -9.084 9.334 1.00 97.81 157 ILE A C 1
ATOM 1176 O O . ILE A 1 157 ? -10.530 -8.000 8.885 1.00 97.81 157 ILE A O 1
ATOM 1180 N N . ALA A 1 158 ? -10.517 -10.232 8.751 1.00 97.31 158 ALA A N 1
ATOM 1181 C CA . ALA A 1 158 ? -11.353 -10.274 7.555 1.00 97.31 158 ALA A CA 1
ATOM 1182 C C . ALA A 1 158 ? -12.759 -9.694 7.796 1.00 97.31 158 ALA A C 1
ATOM 1184 O O . ALA A 1 158 ? -13.319 -9.067 6.894 1.00 97.31 158 ALA A O 1
ATOM 1185 N N . ARG A 1 159 ? -13.337 -9.881 8.991 1.00 95.94 159 ARG A N 1
ATOM 1186 C CA . ARG A 1 159 ? -14.610 -9.250 9.377 1.00 95.94 159 ARG A CA 1
ATOM 1187 C C . ARG A 1 159 ? -14.449 -7.756 9.636 1.00 95.94 159 ARG A C 1
ATOM 1189 O O . ARG A 1 159 ? -15.253 -6.987 9.12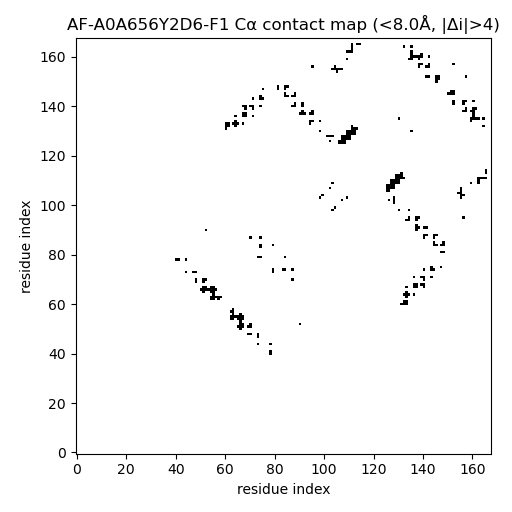3 1.00 95.94 159 ARG A O 1
ATOM 1196 N N . LEU A 1 160 ? -13.392 -7.343 10.336 1.00 96.00 160 LEU A N 1
ATOM 1197 C CA . LEU A 1 160 ? -13.084 -5.931 10.567 1.00 96.00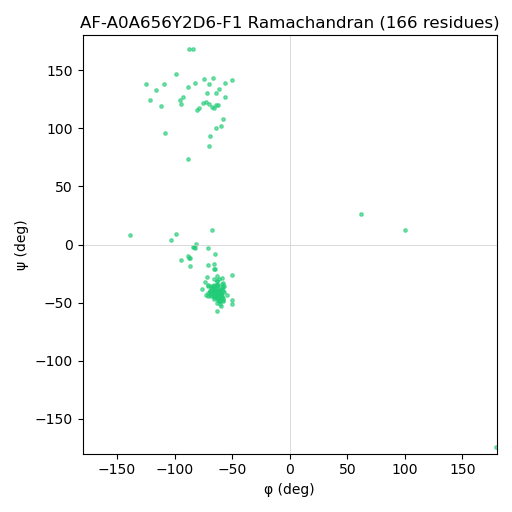 160 LEU A CA 1
ATOM 1198 C C . LEU A 1 160 ? -12.938 -5.162 9.244 1.00 96.00 160 LEU A C 1
ATOM 1200 O O . LEU A 1 160 ? -13.482 -4.074 9.095 1.00 96.00 160 LEU A O 1
ATOM 1204 N N . ALA A 1 161 ? -12.289 -5.758 8.241 1.00 96.56 161 ALA A N 1
ATOM 1205 C CA . ALA A 1 161 ? -12.141 -5.169 6.908 1.00 96.56 161 ALA A CA 1
ATOM 1206 C C . ALA A 1 161 ? -13.480 -4.951 6.167 1.00 96.56 161 ALA A C 1
ATOM 1208 O O . ALA A 1 161 ? -13.571 -4.072 5.300 1.00 96.56 161 ALA A O 1
ATOM 1209 N N . GLN A 1 162 ? -14.501 -5.755 6.491 1.00 94.00 162 GLN A N 1
ATOM 1210 C CA . GLN A 1 162 ? -15.859 -5.673 5.938 1.00 94.00 162 GLN A CA 1
ATOM 1211 C C . GLN A 1 162 ? -16.754 -4.691 6.700 1.00 94.00 162 GLN A C 1
ATOM 1213 O O . GLN A 1 162 ? -17.828 -4.347 6.200 1.00 94.00 162 GLN A O 1
ATOM 1218 N N . THR A 1 163 ? -16.327 -4.216 7.874 1.00 90.44 163 THR A N 1
ATOM 1219 C CA . THR A 1 163 ? -17.054 -3.193 8.624 1.00 90.44 163 THR A CA 1
ATOM 1220 C C . THR A 1 163 ? -17.242 -1.963 7.739 1.00 90.44 163 THR A C 1
ATOM 1222 O O . THR A 1 163 ? -16.308 -1.457 7.103 1.00 90.44 163 THR A O 1
ATOM 1225 N N . SER A 1 164 ? -18.497 -1.529 7.635 1.00 74.75 164 SER A N 1
ATOM 1226 C CA . SER A 1 164 ? -18.877 -0.393 6.803 1.00 74.75 164 SER A CA 1
ATOM 1227 C C . SER A 1 164 ? -18.395 0.886 7.466 1.00 74.75 164 SER A C 1
ATOM 1229 O O . SER A 1 164 ? -18.743 1.174 8.605 1.00 74.75 164 SER A O 1
ATOM 1231 N N . ASP A 1 165 ? -17.596 1.642 6.731 1.00 64.44 165 ASP A N 1
ATOM 1232 C CA . ASP A 1 165 ? -17.196 2.983 7.118 1.00 64.44 165 ASP A CA 1
ATOM 1233 C C . ASP A 1 165 ? -18.351 3.922 6.749 1.00 64.44 165 ASP A C 1
ATOM 1235 O O . ASP A 1 165 ? -18.732 3.994 5.572 1.00 64.44 165 ASP A O 1
ATOM 1239 N N . VAL A 1 166 ? -18.979 4.561 7.737 1.00 53.69 166 VAL A N 1
ATOM 1240 C CA . VAL A 1 166 ? -20.083 5.498 7.496 1.00 53.69 166 VAL A CA 1
ATOM 1241 C C . VAL A 1 166 ? -19.484 6.734 6.827 1.00 53.69 166 VAL A C 1
ATOM 1243 O O . VAL A 1 166 ? -18.990 7.639 7.487 1.00 53.69 166 VAL A O 1
ATOM 1246 N N . ARG A 1 167 ? -19.481 6.768 5.490 1.00 49.81 167 ARG A N 1
ATOM 1247 C CA . ARG A 1 167 ? -19.125 7.985 4.749 1.00 49.81 167 ARG A CA 1
ATOM 1248 C C . ARG A 1 167 ? -20.187 9.049 5.020 1.00 49.81 167 ARG A C 1
ATOM 1250 O O . ARG A 1 167 ? -21.349 8.842 4.665 1.00 49.81 167 ARG A O 1
ATOM 1257 N N . HIS A 1 168 ? -19.775 10.152 5.635 1.00 41.19 168 HIS A N 1
ATOM 1258 C CA . HIS A 1 168 ? -20.533 11.402 5.676 1.00 41.19 168 HIS A CA 1
ATOM 1259 C C . HIS A 1 168 ? -20.484 12.130 4.331 1.00 41.19 168 HIS A C 1
ATOM 1261 O O . HIS A 1 168 ? -19.424 12.077 3.665 1.00 41.19 168 HIS A O 1
#

Secondary structure (DSSP, 8-state):
-----HHHHHHHHHHHHHHHHHHHHHHHHHHHHHHHHHHHHHHHHHHHHHHHHHHHT-SSHHHHHHHHHHHHHHHTSTT--HHHHHHHHHTTHHHHHHHHHTT-STTPEEEETT-TT----S--SS-EEEE-HHHHHHHHHHHHHHHHTTPPPPHHHHHHHHSPP---

Sequence (168 aa):
MSDEPWYVVVATLGPLVAAIGAIGALIVGILTVRQRTAADSRSQWWARVQWAVDLAFSADESRRAIGLDALVLLASSPLAGPDDDAFLAGLSLDVLDAAEERGAGDDADFVPVDDDRTPVRPSTARPVVRVSRSEVAAARLRVVTDRGRGRPTPSWIARLAQTSDVRH

Radius of gyration: 28.48 Å; Cα contacts (8 Å, |Δi|>4): 179; chains: 1; bounding box: 71×34×87 Å

pLDDT: mean 88.18, std 13.43, range [41.19, 98.56]

Mean predicted aligned error: 8.81 Å